Protein AF-A0A2J8K319-F1 (afdb_monomer_lite)

Sequence (68 aa):
MLKLEAEKKKLRTILQVQYVLQNLTQEHVQKDFKGGLNGAVYLPSKELDYLIKFSKLTCPERNESLSV

Structure (mmCIF, N/CA/C/O backbone):
data_AF-A0A2J8K319-F1
#
_entry.id   AF-A0A2J8K319-F1
#
loop_
_atom_site.group_PDB
_atom_site.id
_atom_site.type_symbol
_atom_site.label_atom_id
_atom_site.label_alt_id
_atom_site.label_comp_id
_atom_site.label_asym_id
_atom_site.label_entity_id
_atom_si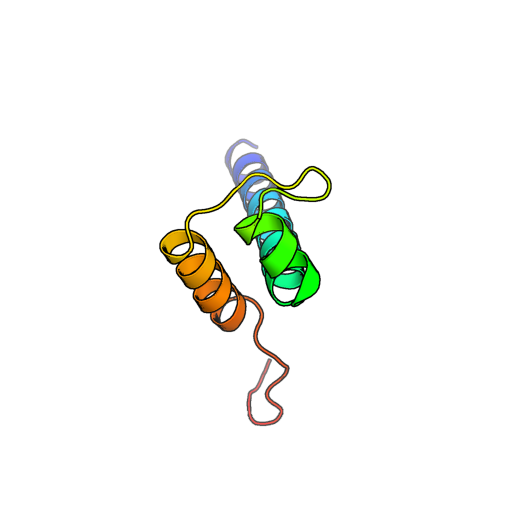te.label_seq_id
_atom_site.pdbx_PDB_ins_code
_atom_site.Cartn_x
_atom_site.Cartn_y
_atom_site.Cartn_z
_atom_site.occupancy
_atom_site.B_iso_or_equiv
_atom_site.auth_seq_id
_atom_site.auth_comp_id
_atom_site.auth_asym_id
_atom_site.auth_atom_id
_atom_site.pdbx_PDB_model_num
ATOM 1 N N . MET A 1 1 ? -1.909 4.001 29.668 1.00 79.25 1 MET A N 1
ATOM 2 C CA . MET A 1 1 ? -0.750 4.516 28.902 1.00 79.25 1 MET A CA 1
ATOM 3 C C . MET A 1 1 ? -0.358 3.601 27.741 1.00 79.25 1 MET A C 1
ATOM 5 O O . MET A 1 1 ? -0.456 4.051 26.610 1.00 79.25 1 MET A O 1
ATOM 9 N N . LEU A 1 2 ? -0.035 2.318 27.959 1.00 93.06 2 LEU A N 1
ATOM 10 C CA . LEU A 1 2 ? 0.398 1.402 26.880 1.00 93.06 2 LEU A CA 1
ATOM 11 C C . LEU A 1 2 ? -0.595 1.265 25.708 1.00 93.06 2 LEU A C 1
ATOM 13 O O . LEU A 1 2 ? -0.187 1.341 24.554 1.00 93.06 2 LEU A O 1
ATOM 17 N N . LYS A 1 3 ? -1.899 1.131 25.991 1.00 95.94 3 LYS A N 1
ATOM 18 C CA . LYS A 1 3 ? -2.938 1.037 24.949 1.00 95.94 3 LYS A CA 1
ATOM 19 C C . LYS A 1 3 ? -3.021 2.302 24.084 1.00 95.94 3 LYS A C 1
ATOM 21 O O . LYS A 1 3 ? -3.127 2.201 22.871 1.00 95.94 3 LYS A O 1
ATOM 26 N N . LEU A 1 4 ? -2.919 3.484 24.696 1.00 97.62 4 LEU A N 1
ATOM 27 C CA . LEU A 1 4 ? -2.945 4.760 23.972 1.00 97.62 4 LEU A CA 1
ATOM 28 C C . LEU A 1 4 ? -1.739 4.895 23.034 1.00 97.62 4 LEU A C 1
ATOM 30 O O . LEU A 1 4 ? -1.893 5.286 21.883 1.00 97.62 4 LEU A O 1
ATOM 34 N N . GLU A 1 5 ? -0.546 4.539 23.508 1.00 97.56 5 GLU A N 1
ATOM 35 C CA . GLU A 1 5 ? 0.663 4.563 22.680 1.00 97.56 5 GLU A CA 1
ATOM 36 C C . GLU A 1 5 ? 0.607 3.539 21.537 1.00 97.56 5 GLU A C 1
ATOM 38 O O . GLU A 1 5 ? 1.067 3.822 20.430 1.00 97.56 5 GLU A O 1
ATOM 43 N N . ALA A 1 6 ? -0.007 2.373 21.761 1.00 97.81 6 ALA A N 1
ATOM 44 C CA . ALA A 1 6 ? -0.253 1.400 20.701 1.00 97.81 6 ALA A CA 1
ATOM 45 C C . ALA A 1 6 ? -1.196 1.957 19.619 1.00 97.81 6 ALA A C 1
ATOM 47 O O . ALA A 1 6 ? -0.882 1.853 18.433 1.00 97.81 6 ALA A O 1
ATOM 48 N N . GLU A 1 7 ? -2.292 2.614 20.008 1.00 98.19 7 GLU A N 1
ATOM 49 C CA . GLU A 1 7 ? -3.219 3.241 19.054 1.00 98.19 7 GLU A CA 1
ATOM 50 C C . GLU A 1 7 ? -2.562 4.388 18.276 1.00 98.19 7 GLU A C 1
ATOM 52 O O . GLU A 1 7 ? -2.716 4.474 17.059 1.00 98.19 7 GLU A O 1
ATOM 57 N N . LYS A 1 8 ? -1.739 5.224 18.925 1.00 98.25 8 LYS A N 1
ATOM 58 C CA . LYS A 1 8 ? -0.963 6.266 18.227 1.00 98.25 8 LYS A CA 1
ATOM 59 C C . LYS A 1 8 ? -0.011 5.674 17.189 1.00 98.25 8 LYS A C 1
ATOM 61 O O . LYS A 1 8 ? 0.075 6.180 16.070 1.00 98.25 8 LYS A O 1
ATOM 66 N N . LYS A 1 9 ? 0.702 4.596 17.537 1.00 98.12 9 LYS A N 1
ATOM 67 C CA . LYS A 1 9 ? 1.593 3.894 16.598 1.00 98.12 9 LYS A CA 1
ATOM 68 C C . LYS A 1 9 ? 0.810 3.316 15.425 1.00 98.12 9 LYS A C 1
ATOM 70 O O . LYS A 1 9 ? 1.237 3.489 14.288 1.00 98.12 9 LYS A O 1
ATOM 75 N N . LYS A 1 10 ? -0.341 2.697 15.695 1.00 98.19 10 LYS A N 1
ATOM 76 C CA . LYS A 1 10 ? -1.238 2.164 14.667 1.00 98.19 10 LYS A CA 1
ATOM 77 C C . LYS A 1 10 ? -1.717 3.265 13.722 1.00 98.19 10 LYS A C 1
ATOM 79 O O . LYS A 1 10 ? -1.604 3.102 12.513 1.00 98.19 10 LYS A O 1
ATOM 84 N N . LEU A 1 11 ? -2.177 4.398 14.256 1.00 98.00 11 LEU A N 1
ATOM 85 C CA . LEU A 1 11 ? -2.614 5.540 13.451 1.00 98.00 11 LEU A CA 1
ATOM 86 C C . LEU A 1 11 ? -1.477 6.076 12.576 1.00 98.00 11 LEU A C 1
ATOM 88 O O . LEU A 1 11 ? -1.673 6.284 11.384 1.00 98.00 11 LEU A O 1
ATOM 92 N N . ARG A 1 12 ? -0.269 6.226 13.132 1.00 98.19 12 ARG A N 1
ATOM 93 C CA . ARG A 1 12 ? 0.911 6.633 12.357 1.00 98.19 12 ARG A CA 1
ATOM 94 C C . ARG A 1 12 ? 1.179 5.672 11.199 1.00 98.19 12 ARG A C 1
ATOM 96 O O . ARG A 1 12 ? 1.403 6.128 10.084 1.00 98.19 12 ARG A O 1
ATOM 103 N N . THR A 1 13 ? 1.132 4.365 11.450 1.00 98.00 13 THR A N 1
ATOM 104 C CA . THR A 1 13 ? 1.310 3.352 10.403 1.00 98.00 13 THR A CA 1
ATOM 105 C C . THR A 1 13 ? 0.224 3.455 9.334 1.00 98.00 13 THR A C 1
ATOM 107 O O . THR A 1 13 ? 0.550 3.423 8.153 1.00 98.00 13 THR A O 1
ATOM 110 N N . ILE A 1 14 ? -1.042 3.637 9.722 1.00 96.00 14 ILE A N 1
ATOM 111 C CA . ILE A 1 14 ? -2.153 3.813 8.775 1.00 96.00 14 ILE A CA 1
ATOM 112 C C . ILE A 1 14 ? -1.906 5.028 7.875 1.00 96.00 14 ILE A C 1
ATOM 114 O O . ILE A 1 14 ? -1.982 4.898 6.657 1.00 96.00 14 ILE A O 1
ATOM 118 N N . LEU A 1 15 ? -1.538 6.174 8.452 1.00 95.88 15 LEU A N 1
ATOM 119 C CA . LEU A 1 15 ? -1.279 7.402 7.694 1.00 95.88 15 LEU A CA 1
ATOM 120 C C . LEU A 1 15 ? -0.085 7.254 6.739 1.00 95.88 15 LEU A C 1
ATOM 122 O O . LEU A 1 15 ? -0.140 7.709 5.600 1.00 95.88 15 LEU A O 1
ATOM 126 N N . GLN A 1 16 ? 0.982 6.579 7.175 1.00 96.69 16 GLN A N 1
ATOM 127 C CA . GLN A 1 16 ? 2.138 6.294 6.322 1.00 96.69 16 GLN A CA 1
ATOM 128 C C . GLN A 1 16 ? 1.762 5.390 5.143 1.00 96.69 16 GLN A C 1
ATOM 130 O O . GLN A 1 16 ? 2.152 5.663 4.009 1.00 96.69 16 GLN A O 1
ATOM 135 N N . VAL A 1 17 ? 0.978 4.340 5.395 1.00 95.88 17 VAL A N 1
ATOM 136 C CA . VAL A 1 17 ? 0.504 3.429 4.347 1.00 95.88 17 VAL A CA 1
ATOM 137 C C . VAL A 1 17 ? -0.417 4.162 3.372 1.00 95.88 17 VAL A C 1
ATOM 139 O O . VAL A 1 17 ? -0.231 4.033 2.167 1.00 95.88 17 VAL A O 1
ATOM 142 N N . GLN A 1 18 ? -1.349 4.984 3.864 1.00 93.94 18 GLN A N 1
ATOM 143 C CA . GLN A 1 18 ? -2.226 5.802 3.018 1.00 93.94 18 GLN A CA 1
ATOM 144 C C . GLN A 1 18 ? -1.428 6.732 2.102 1.00 93.94 18 GLN A C 1
ATOM 146 O O . GLN A 1 18 ? -1.687 6.763 0.902 1.00 93.94 18 GLN A O 1
ATOM 151 N N . TYR A 1 19 ? -0.421 7.428 2.637 1.00 94.88 19 TYR A N 1
ATOM 152 C CA . TYR A 1 19 ? 0.441 8.299 1.839 1.00 94.88 19 TYR A CA 1
ATOM 153 C C . TYR A 1 19 ? 1.148 7.532 0.715 1.00 94.88 19 TYR A C 1
ATOM 155 O O . TYR A 1 19 ? 1.132 7.959 -0.441 1.00 94.88 19 TYR A O 1
ATOM 163 N N . VAL A 1 20 ? 1.747 6.381 1.029 1.00 94.69 20 VAL A N 1
ATOM 164 C CA . VAL A 1 20 ? 2.444 5.557 0.030 1.00 94.69 20 VAL A CA 1
ATOM 165 C C . VAL A 1 20 ? 1.472 5.069 -1.045 1.00 94.69 20 VAL A C 1
ATOM 167 O O . VAL A 1 20 ? 1.739 5.237 -2.233 1.00 94.69 20 VAL A O 1
ATOM 170 N N . LEU A 1 21 ? 0.328 4.512 -0.646 1.00 94.94 21 LEU A N 1
ATOM 171 C CA . LEU A 1 21 ? -0.668 3.966 -1.570 1.00 94.94 21 LEU A CA 1
ATOM 172 C C . LEU A 1 21 ? -1.288 5.038 -2.467 1.00 94.94 21 LEU A C 1
ATOM 174 O O . LEU A 1 21 ? -1.487 4.787 -3.655 1.00 94.94 21 LEU A O 1
ATOM 178 N N . GLN A 1 22 ? -1.544 6.233 -1.932 1.00 93.06 22 GLN A N 1
ATOM 179 C CA . GLN A 1 22 ? -2.055 7.355 -2.713 1.00 93.06 22 GLN A CA 1
ATOM 180 C C . GLN A 1 22 ? -1.044 7.784 -3.784 1.00 93.06 22 GLN A C 1
ATOM 182 O O . GLN A 1 22 ? -1.420 7.967 -4.940 1.00 93.06 22 GLN A O 1
ATOM 187 N N . ASN A 1 23 ? 0.245 7.876 -3.446 1.00 93.75 23 ASN A N 1
ATOM 188 C CA . ASN A 1 23 ? 1.287 8.203 -4.425 1.00 93.75 23 ASN A CA 1
ATOM 189 C C . ASN A 1 23 ? 1.473 7.101 -5.473 1.00 93.75 23 ASN A C 1
ATOM 191 O O . ASN A 1 23 ? 1.730 7.398 -6.636 1.00 93.75 23 ASN A O 1
ATOM 195 N N . LEU A 1 24 ? 1.262 5.839 -5.099 1.00 93.62 24 LEU A N 1
ATOM 196 C CA . LEU A 1 24 ? 1.349 4.708 -6.020 1.00 93.62 24 LEU A CA 1
ATOM 197 C C . LEU A 1 24 ? 0.267 4.728 -7.113 1.00 93.62 24 LEU A C 1
ATOM 199 O O . LEU A 1 24 ? 0.379 4.004 -8.097 1.00 93.62 24 LEU A O 1
ATOM 203 N N . THR A 1 25 ? -0.781 5.547 -6.982 1.00 89.88 25 THR A N 1
ATOM 204 C CA . THR A 1 25 ? -1.769 5.733 -8.060 1.00 89.88 25 THR A CA 1
ATOM 205 C C . THR A 1 25 ? -1.207 6.524 -9.246 1.00 89.88 25 THR A C 1
ATOM 207 O O . THR A 1 25 ? -1.731 6.417 -10.352 1.00 89.88 25 THR A O 1
ATOM 210 N N . GLN A 1 26 ? -0.115 7.267 -9.048 1.00 93.44 26 GLN A N 1
ATOM 211 C CA . GLN A 1 26 ? 0.511 8.083 -10.081 1.00 93.44 26 GLN A CA 1
ATOM 212 C C . GLN A 1 26 ? 1.354 7.216 -11.026 1.00 93.44 26 GLN A C 1
ATOM 214 O O . GLN A 1 26 ? 2.206 6.437 -10.596 1.00 93.44 26 GLN A O 1
ATOM 219 N N . GLU A 1 27 ? 1.149 7.376 -12.334 1.00 95.25 27 GLU A N 1
ATOM 220 C CA . GLU A 1 27 ? 1.776 6.524 -13.355 1.00 95.25 27 GLU A CA 1
ATOM 221 C C . GLU A 1 27 ? 3.312 6.569 -13.313 1.00 95.25 27 GLU A C 1
ATOM 223 O O . GLU A 1 27 ? 3.972 5.536 -13.431 1.00 95.25 27 GLU A O 1
ATOM 228 N N . HIS A 1 28 ? 3.899 7.753 -13.115 1.00 97.00 28 HIS A N 1
ATOM 229 C CA . HIS A 1 28 ? 5.355 7.900 -13.052 1.00 97.00 28 HIS A CA 1
ATOM 230 C C . HIS A 1 28 ? 5.950 7.188 -11.830 1.00 97.00 28 HIS A C 1
ATOM 232 O O . HIS A 1 28 ? 6.985 6.542 -11.947 1.00 97.00 28 HIS A O 1
ATOM 238 N N . VAL A 1 29 ? 5.250 7.204 -10.691 1.00 96.38 29 VAL A N 1
ATOM 239 C CA . VAL A 1 29 ? 5.673 6.491 -9.480 1.00 96.38 29 VAL A CA 1
ATOM 240 C C . VAL A 1 29 ? 5.676 4.982 -9.732 1.00 96.38 29 VAL A C 1
ATOM 242 O O . VAL A 1 29 ? 6.638 4.298 -9.394 1.00 96.38 29 VAL A O 1
ATOM 245 N N . GLN A 1 30 ? 4.647 4.445 -10.393 1.00 96.31 30 GLN A N 1
ATOM 246 C CA . GLN A 1 30 ? 4.610 3.021 -10.754 1.00 96.31 30 GLN A CA 1
ATOM 247 C C . GLN A 1 30 ? 5.751 2.631 -11.700 1.00 96.31 30 GLN A C 1
ATOM 249 O O . GLN A 1 30 ? 6.334 1.559 -11.536 1.00 96.31 30 GLN A O 1
ATOM 254 N N . LYS A 1 31 ? 6.088 3.488 -12.675 1.00 97.00 31 LYS A N 1
ATOM 255 C CA . LYS A 1 31 ? 7.231 3.268 -13.578 1.00 97.00 31 LYS A CA 1
ATOM 256 C C . LYS A 1 31 ? 8.544 3.206 -12.804 1.00 97.00 31 LYS A C 1
ATOM 258 O O . LYS A 1 31 ? 9.338 2.300 -13.057 1.00 97.00 31 LYS A O 1
ATOM 263 N N . ASP A 1 32 ? 8.726 4.093 -11.832 1.00 98.00 32 ASP A N 1
ATOM 264 C CA . ASP A 1 32 ? 9.929 4.126 -11.005 1.00 98.00 32 ASP A CA 1
ATOM 265 C C . ASP A 1 32 ? 10.076 2.855 -10.165 1.00 98.00 32 ASP A C 1
ATOM 267 O O . ASP A 1 32 ? 11.126 2.217 -10.214 1.00 98.00 32 ASP A O 1
ATOM 271 N N . PHE A 1 33 ? 9.015 2.399 -9.490 1.00 97.56 33 PHE A N 1
ATOM 272 C CA . PHE A 1 33 ? 9.046 1.135 -8.738 1.00 97.56 33 PHE A CA 1
ATOM 273 C C . PHE A 1 33 ? 9.203 -0.095 -9.640 1.00 97.56 33 PHE A C 1
ATOM 275 O O . PHE A 1 33 ? 9.894 -1.046 -9.280 1.00 97.56 33 PHE A O 1
ATOM 282 N N . LYS A 1 34 ? 8.606 -0.090 -10.835 1.00 96.38 34 LYS A N 1
ATOM 283 C CA . LYS A 1 34 ? 8.741 -1.192 -11.797 1.00 96.38 34 LYS A CA 1
ATOM 284 C C . LYS A 1 34 ? 10.147 -1.275 -12.398 1.00 96.38 34 LYS A C 1
ATOM 286 O O . LYS A 1 34 ? 10.577 -2.363 -12.765 1.00 96.38 34 LYS A O 1
ATOM 291 N N . GLY A 1 35 ? 10.841 -0.146 -12.532 1.00 95.81 35 GLY A N 1
ATOM 292 C CA . GLY A 1 35 ? 12.184 -0.070 -13.110 1.00 95.81 35 GLY A CA 1
ATOM 293 C C . GLY A 1 35 ? 13.322 0.051 -12.094 1.00 95.81 35 GLY A C 1
ATOM 294 O O . GLY A 1 35 ? 14.478 -0.021 -12.497 1.00 95.81 35 GLY A O 1
ATOM 295 N N . GLY A 1 36 ? 13.026 0.253 -10.806 1.00 96.94 36 GLY A N 1
ATOM 296 C CA . GLY A 1 36 ? 14.037 0.613 -9.805 1.00 96.94 36 GLY A CA 1
ATOM 297 C C . GLY A 1 36 ? 14.731 1.945 -10.123 1.00 96.94 36 GLY A C 1
ATOM 298 O O . GLY A 1 36 ? 15.947 2.063 -9.978 1.00 96.94 36 GLY A O 1
ATOM 299 N N . LEU A 1 37 ? 13.983 2.921 -10.646 1.00 97.50 37 LEU A N 1
ATOM 300 C CA . LEU A 1 37 ? 14.511 4.198 -11.140 1.00 97.50 37 LEU A CA 1
ATOM 301 C C . LEU A 1 37 ? 14.406 5.292 -10.076 1.00 97.50 37 LEU A C 1
ATOM 303 O O . LEU A 1 37 ? 13.625 5.183 -9.137 1.00 97.50 37 LEU A O 1
ATOM 307 N N . ASN A 1 38 ? 15.182 6.369 -10.231 1.00 96.12 38 ASN A N 1
ATOM 308 C CA . ASN A 1 38 ? 15.079 7.582 -9.405 1.00 96.12 38 ASN A CA 1
ATOM 309 C C . ASN A 1 38 ? 15.173 7.336 -7.881 1.00 96.12 38 ASN A C 1
ATOM 311 O O . ASN A 1 38 ? 14.623 8.091 -7.084 1.00 96.12 38 ASN A O 1
ATOM 315 N N . GLY A 1 39 ? 15.875 6.275 -7.464 1.00 95.81 39 GLY A N 1
ATOM 316 C CA . GLY A 1 39 ? 16.007 5.886 -6.055 1.00 95.81 39 GLY A CA 1
ATOM 317 C C . GLY A 1 39 ? 14.847 5.047 -5.506 1.00 95.81 39 GLY A C 1
ATOM 318 O O . GLY A 1 39 ? 14.856 4.712 -4.321 1.00 95.81 39 GLY A O 1
ATOM 319 N N . ALA A 1 40 ? 13.871 4.674 -6.338 1.00 96.44 40 ALA A N 1
ATOM 320 C CA . ALA A 1 40 ? 12.839 3.718 -5.969 1.00 96.44 40 ALA A CA 1
ATOM 321 C C . ALA A 1 40 ? 13.418 2.301 -5.859 1.00 96.44 40 ALA A C 1
ATOM 323 O O . ALA A 1 40 ? 14.242 1.867 -6.666 1.00 96.44 40 ALA A O 1
ATOM 324 N N . VAL A 1 41 ? 12.946 1.553 -4.863 1.00 94.88 41 VAL A N 1
ATOM 325 C CA . VAL A 1 41 ? 13.229 0.119 -4.759 1.00 94.88 41 VAL A CA 1
ATOM 326 C C . VAL A 1 41 ? 12.497 -0.604 -5.886 1.00 94.88 41 VAL A C 1
ATOM 328 O O . VAL A 1 41 ? 11.323 -0.337 -6.127 1.00 94.88 41 VAL A O 1
ATOM 331 N N . TYR A 1 42 ? 13.169 -1.533 -6.564 1.00 96.75 42 TYR A N 1
ATOM 332 C CA . TYR A 1 42 ? 12.509 -2.375 -7.558 1.00 96.75 42 TYR A CA 1
ATOM 333 C C . TYR A 1 42 ? 11.443 -3.261 -6.900 1.00 96.75 42 TYR A C 1
ATOM 335 O O . TYR A 1 42 ? 11.738 -4.001 -5.959 1.00 96.75 42 TYR A O 1
ATOM 343 N N . LEU A 1 43 ? 10.223 -3.222 -7.436 1.00 96.56 43 LEU A N 1
ATOM 344 C CA . LEU A 1 43 ? 9.133 -4.115 -7.060 1.00 96.56 43 LEU A CA 1
ATOM 345 C C . LEU A 1 43 ? 8.786 -5.053 -8.222 1.00 96.56 43 LEU A C 1
ATOM 347 O O . LEU A 1 43 ? 8.526 -4.585 -9.337 1.00 96.56 43 LEU A O 1
ATOM 351 N N . PRO A 1 44 ? 8.697 -6.375 -7.978 1.00 97.19 44 PRO A N 1
ATOM 352 C CA . PRO A 1 44 ? 8.158 -7.308 -8.955 1.00 97.19 44 PRO A CA 1
ATOM 353 C C . PRO A 1 44 ? 6.766 -6.874 -9.418 1.00 97.19 44 PRO A C 1
ATOM 355 O O . PR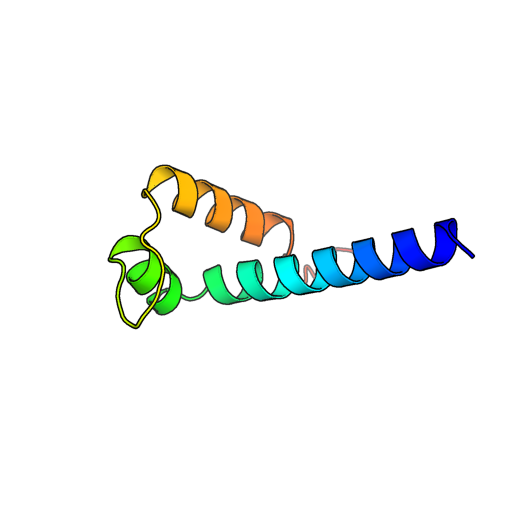O A 1 44 ? 5.931 -6.466 -8.610 1.00 97.19 44 PRO A O 1
ATOM 358 N N . SER A 1 45 ? 6.473 -7.032 -10.714 1.00 94.81 45 SER A N 1
ATOM 359 C CA . SER A 1 45 ? 5.198 -6.563 -11.290 1.00 94.81 45 SER A CA 1
ATOM 360 C C . SER A 1 45 ? 3.971 -7.113 -10.553 1.00 94.81 45 SER A C 1
ATOM 362 O O . SER A 1 45 ? 3.018 -6.382 -10.326 1.00 94.81 45 SER A O 1
ATOM 364 N N . LYS A 1 46 ? 4.025 -8.368 -10.088 1.00 96.94 46 LYS A N 1
ATOM 365 C CA . LYS A 1 46 ? 2.942 -8.982 -9.307 1.00 96.94 46 LYS A CA 1
ATOM 366 C C . LYS A 1 46 ? 2.698 -8.276 -7.967 1.00 96.94 46 LYS A C 1
ATOM 368 O O . LYS A 1 46 ? 1.550 -8.103 -7.570 1.00 96.94 46 LYS A O 1
ATOM 373 N N . GLU A 1 47 ? 3.760 -7.892 -7.264 1.00 96.12 47 GLU A N 1
ATOM 374 C CA . GLU A 1 47 ? 3.662 -7.198 -5.974 1.00 96.12 47 GLU A CA 1
ATOM 375 C C . GLU A 1 47 ? 3.161 -5.767 -6.164 1.00 96.12 47 GLU A C 1
ATOM 377 O O . GLU A 1 47 ? 2.255 -5.329 -5.454 1.00 96.12 47 GLU A O 1
ATOM 382 N N . LEU A 1 48 ? 3.680 -5.077 -7.183 1.00 96.00 48 LEU A N 1
ATOM 383 C CA . LEU A 1 48 ? 3.222 -3.744 -7.560 1.00 96.00 48 LEU A CA 1
ATOM 384 C C . LEU A 1 48 ? 1.730 -3.748 -7.938 1.00 96.00 48 LEU A C 1
ATOM 386 O O . LEU A 1 48 ? 0.976 -2.906 -7.455 1.00 9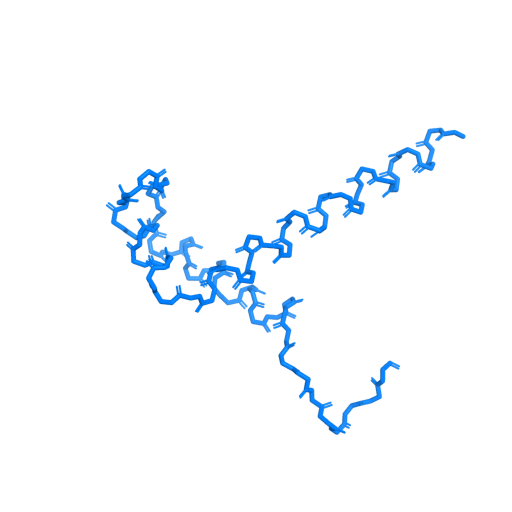6.00 48 LEU A O 1
ATOM 390 N N . ASP A 1 49 ? 1.273 -4.739 -8.707 1.00 95.56 49 ASP A N 1
ATOM 391 C CA . ASP A 1 49 ? -0.140 -4.895 -9.065 1.00 95.56 49 ASP A CA 1
ATOM 392 C C . ASP A 1 49 ? -1.038 -5.090 -7.837 1.00 95.56 49 ASP A C 1
ATOM 394 O O . ASP A 1 49 ? -2.150 -4.556 -7.791 1.00 95.56 49 ASP A O 1
ATOM 398 N N . TYR A 1 50 ? -0.586 -5.846 -6.829 1.00 96.56 50 TYR A N 1
ATOM 399 C CA . TYR A 1 50 ? -1.337 -5.992 -5.582 1.00 96.56 50 TYR A CA 1
ATOM 400 C C . TYR A 1 50 ? -1.446 -4.669 -4.830 1.00 96.56 50 TYR A C 1
ATOM 402 O O . TYR A 1 50 ? -2.536 -4.331 -4.371 1.00 96.56 50 TYR A O 1
ATOM 410 N N . LEU A 1 51 ? -0.361 -3.897 -4.751 1.00 95.44 51 LEU A N 1
ATOM 411 C CA . LEU A 1 51 ? -0.367 -2.594 -4.088 1.00 95.44 51 LEU A CA 1
ATOM 412 C C . LEU A 1 51 ? -1.249 -1.575 -4.825 1.00 95.44 51 LEU A C 1
ATOM 414 O O . LEU A 1 51 ? -1.987 -0.837 -4.178 1.00 95.44 51 LEU A O 1
ATOM 418 N N . ILE A 1 52 ? -1.248 -1.575 -6.162 1.00 93.75 52 ILE A N 1
ATOM 419 C CA . ILE A 1 52 ? -2.127 -0.720 -6.979 1.00 93.75 52 ILE A CA 1
ATOM 420 C C . ILE A 1 52 ? -3.599 -1.114 -6.801 1.00 93.75 52 ILE A C 1
ATOM 422 O O . ILE A 1 52 ? -4.478 -0.260 -6.713 1.00 93.75 52 ILE A O 1
ATOM 426 N N . LYS A 1 53 ? -3.909 -2.414 -6.753 1.00 94.06 53 LYS A N 1
ATOM 427 C CA . LYS A 1 53 ? -5.281 -2.870 -6.474 1.00 94.06 53 LYS A CA 1
ATOM 428 C C . LYS A 1 53 ? -5.710 -2.480 -5.065 1.00 94.06 53 LYS A C 1
ATOM 430 O O . LYS A 1 53 ? -6.840 -2.043 -4.875 1.00 94.06 53 LYS A O 1
ATOM 435 N N . PHE A 1 54 ? -4.809 -2.614 -4.098 1.00 94.50 54 PHE A N 1
ATOM 436 C CA . PHE A 1 54 ? -5.077 -2.257 -2.714 1.00 94.50 54 PHE A CA 1
ATOM 437 C C . PHE A 1 54 ? -5.295 -0.750 -2.543 1.00 94.50 54 PHE A C 1
ATOM 439 O O . PHE A 1 54 ? -6.247 -0.364 -1.870 1.00 94.50 54 PHE A O 1
ATOM 446 N N . SER A 1 55 ? -4.512 0.101 -3.218 1.00 93.19 55 SER A N 1
ATOM 447 C CA . SER A 1 55 ? -4.678 1.559 -3.134 1.00 93.19 55 SER A CA 1
ATOM 448 C C . SER A 1 55 ? -6.062 2.021 -3.591 1.00 93.19 55 SER A C 1
ATOM 450 O O . SER A 1 55 ? -6.666 2.863 -2.932 1.00 93.19 55 SER A O 1
ATOM 452 N N . LYS A 1 56 ? -6.622 1.406 -4.640 1.00 89.81 56 LYS A N 1
ATOM 453 C CA . LYS A 1 56 ? -7.991 1.686 -5.112 1.00 89.81 56 LYS A CA 1
ATOM 454 C C . LYS A 1 56 ? -9.073 1.341 -4.082 1.00 89.81 56 LYS A C 1
ATOM 456 O O . LYS A 1 56 ? -10.132 1.956 -4.092 1.00 89.81 56 LYS A O 1
ATOM 461 N 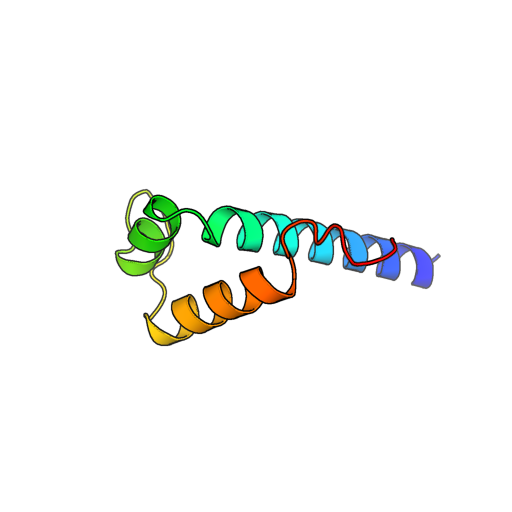N . LEU A 1 57 ? -8.821 0.363 -3.210 1.00 90.38 57 LEU A N 1
ATOM 462 C CA . LEU A 1 57 ? -9.761 -0.049 -2.162 1.00 90.38 57 LEU A CA 1
ATOM 463 C C . LEU A 1 57 ? -9.654 0.826 -0.908 1.00 90.38 57 LEU A C 1
ATOM 465 O O . LEU A 1 57 ? -10.658 1.073 -0.248 1.00 90.38 57 LEU A O 1
ATOM 469 N N . THR A 1 58 ? -8.448 1.276 -0.559 1.00 88.88 58 THR A N 1
ATOM 470 C CA . THR A 1 58 ? -8.200 2.038 0.678 1.00 88.88 58 THR A CA 1
ATOM 471 C C . THR A 1 58 ? -8.254 3.550 0.498 1.00 88.88 58 THR A C 1
ATOM 473 O O . THR A 1 58 ? -8.404 4.273 1.482 1.00 88.88 58 THR A O 1
ATOM 476 N N . CYS A 1 59 ? -8.104 4.031 -0.735 1.00 84.00 59 CYS A N 1
ATOM 477 C CA . CYS A 1 59 ? -8.133 5.444 -1.101 1.00 84.00 59 CYS A CA 1
ATOM 478 C C . CYS A 1 59 ? -9.169 5.676 -2.217 1.00 84.00 59 CYS A C 1
ATOM 480 O O . CYS A 1 59 ? -8.789 6.095 -3.312 1.00 84.00 59 CYS A O 1
ATOM 482 N N . PRO A 1 60 ? -10.456 5.351 -1.985 1.00 83.88 60 PRO A N 1
ATOM 483 C CA . PRO A 1 60 ? -11.481 5.516 -3.003 1.00 83.88 60 PRO A CA 1
ATOM 484 C C . PRO A 1 60 ? -11.711 6.997 -3.310 1.00 83.88 60 PRO A C 1
ATOM 486 O O . PRO A 1 60 ? -11.600 7.861 -2.435 1.00 83.88 60 PRO A O 1
ATOM 489 N N . GLU A 1 61 ? -12.084 7.284 -4.554 1.00 83.19 61 GLU A N 1
ATOM 490 C CA . GLU A 1 61 ? -12.628 8.591 -4.907 1.00 83.19 61 GLU A CA 1
ATOM 491 C C . GLU A 1 61 ? -13.951 8.833 -4.173 1.00 83.19 61 GLU A C 1
ATOM 493 O O . GLU A 1 61 ? -14.659 7.898 -3.782 1.00 83.19 61 GLU A O 1
ATOM 498 N N . ARG A 1 62 ? -14.292 10.112 -3.982 1.00 83.88 62 ARG A N 1
ATOM 499 C CA . ARG A 1 62 ? -15.562 10.481 -3.363 1.00 83.88 62 ARG A CA 1
ATOM 500 C C . ARG A 1 62 ? -16.706 9.968 -4.233 1.00 83.88 62 ARG A C 1
ATOM 502 O O . ARG A 1 62 ? -16.908 10.448 -5.341 1.00 83.88 62 ARG A O 1
ATOM 509 N N . ASN A 1 63 ? -17.488 9.045 -3.687 1.00 86.44 63 ASN A N 1
ATOM 510 C CA . ASN A 1 63 ? -18.740 8.625 -4.289 1.00 86.44 63 ASN A CA 1
ATOM 511 C C . ASN A 1 63 ? -19.884 9.478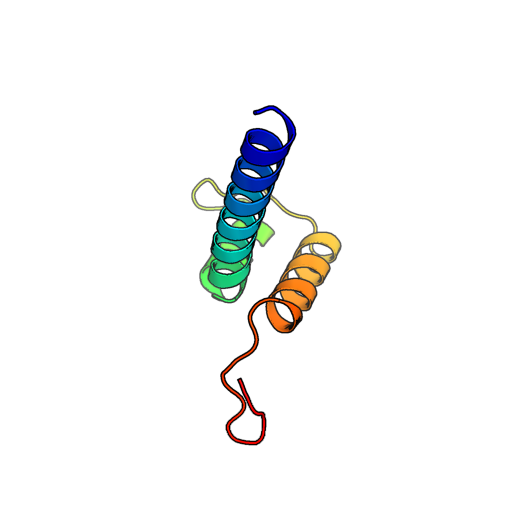 -3.722 1.00 86.44 63 ASN A C 1
ATOM 513 O O . ASN A 1 63 ? -20.237 9.346 -2.552 1.00 86.44 63 ASN A O 1
ATOM 517 N N . GLU A 1 64 ? -20.458 10.354 -4.549 1.00 90.44 64 GLU A N 1
ATOM 518 C CA . GLU A 1 64 ? -21.557 11.251 -4.162 1.00 90.44 64 GLU A CA 1
ATOM 519 C C . GLU A 1 64 ? -22.847 10.513 -3.781 1.00 90.44 64 GLU A C 1
ATOM 521 O O . GLU A 1 64 ? -23.692 11.077 -3.089 1.00 90.44 64 GLU A O 1
ATOM 526 N N . SER A 1 65 ? -22.992 9.246 -4.182 1.00 93.31 65 SER A N 1
ATOM 527 C CA . SER A 1 65 ? -24.143 8.419 -3.819 1.00 93.31 65 SER A CA 1
ATOM 528 C C . SER A 1 65 ? -24.021 7.769 -2.436 1.00 93.31 65 SER A C 1
ATOM 530 O O . SER A 1 65 ? -24.929 7.040 -2.040 1.00 93.31 65 SER A O 1
ATOM 532 N N . LEU A 1 66 ? -22.901 7.952 -1.725 1.00 89.38 66 LEU A N 1
ATOM 533 C CA . LEU A 1 66 ? -22.651 7.356 -0.411 1.00 89.38 66 LEU A CA 1
ATOM 534 C C . LEU A 1 66 ? -22.653 8.422 0.689 1.00 89.38 66 LEU A C 1
ATOM 536 O O . LEU A 1 66 ? -22.138 9.526 0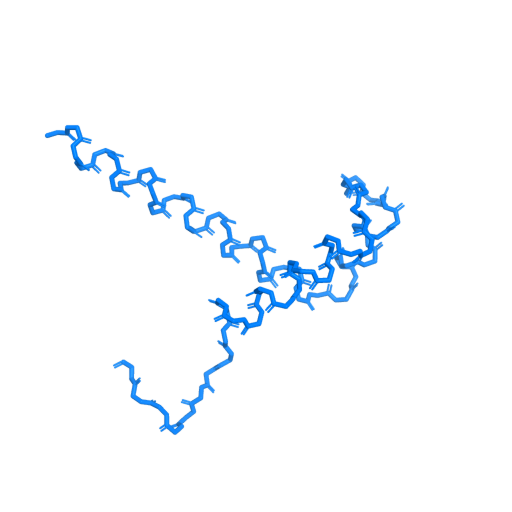.513 1.00 89.38 66 LEU A O 1
ATOM 540 N N . SER A 1 67 ? -23.219 8.074 1.848 1.00 86.56 67 SER A N 1
ATOM 541 C CA . SER A 1 67 ? -23.088 8.877 3.065 1.00 86.56 67 SER A CA 1
ATOM 542 C C . SER A 1 67 ? -21.681 8.751 3.652 1.00 86.56 67 SER A C 1
ATOM 544 O O . SER A 1 67 ? -21.027 7.720 3.482 1.00 86.56 67 SER A O 1
ATOM 546 N N . VAL A 1 68 ? -21.252 9.795 4.365 1.00 72.44 68 VAL A N 1
ATOM 547 C CA . VAL A 1 68 ? -19.994 9.824 5.133 1.00 72.44 68 VAL A CA 1
ATOM 548 C C . VAL A 1 68 ? -20.107 8.976 6.394 1.00 72.44 68 VAL A C 1
ATOM 550 O O . VAL A 1 68 ? -21.182 9.036 7.033 1.00 72.44 68 VAL A O 1
#

Secondary structure (DSSP, 8-state):
-HHHHHHHHHHHHHHHHHHHHHHTTSHHHHHHHHHT-TTPPP--HHHHHHHHHHHHHHS----TTS--

pLDDT: mean 93.86, std 4.95, range [72.44, 98.25]

Radius of gyration: 15.22 Å; chains: 1; bounding box: 40×20×42 Å

Organism: Pan troglodytes (NCBI:txid9598)

Foldseek 3Di:
DVVVVVVVVVVVVLVVLLVVLVVLLDPVVLVCCCPVPPVHPNDDPVRSVVSPVVSCVSPPDDDPVDDD

InterPro domains:
  IPR028816 Caprin [PTHR22922] (1-68)
  IPR041637 Caprin-1 dimerization domain [PF18293] (2-66)